Protein AF-A0A1G2LS25-F1 (afdb_monomer)

Sequence (153 aa):
MDNEQQKKIRLEESRRQSAEETEEAEYLDEPLEEDEIEELKINPPEEPLFPIIIFGLAVLKDILDWFTAGWLGWLLALFLGGIIGIWIFLQTGFVMKRILKRLILPAILAFIVAVIPYLNFVPESSAFVLIIHYSGKREAKKILKLLKKIEVV

Foldseek 3Di:
DDPVVVVVVVVVVVVVVVVVVVVLVPLDPDDDDPVRLVVCLVPQDDQDDQPVVLLVLLVVLLVLVVVPPDPVSVVSNVVSVVVNVVVLVVVPDPQSVVVCVVCVVVVVVVVVQVVDPPSSPDSVSNVVSVVSNVSSNVSSVSSVVVNVVVVVD

Radius of gyration: 21.45 Å; Cα contacts (8 Å, |Δi|>4): 69; chains: 1; bounding box: 51×51×48 Å

Secondary structure (DSSP, 8-state):
--HHHHHHHHHHHHHHHHHHHHHHS---SSPPPHHHHHHHHHSPPPPPPP-HHHHHHHHHHHHHHHH--SHHHHHHHHHHHHHHHHHHHHT-SHHHHHHHHHHHHHHHHHHHHHTSTT-TTS-HHHHHHHHHHHHHHHHHHHHHHHHHHHHT-

Mean predicted aligned error: 10.94 Å

Organism: NCBI:txid1802295

Structure (mmCIF, N/CA/C/O backbone):
dat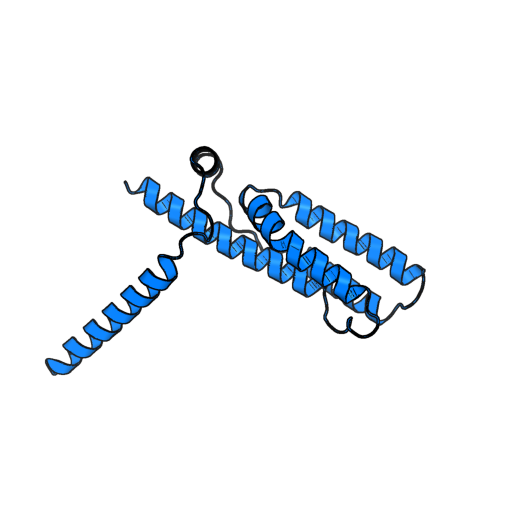a_AF-A0A1G2LS25-F1
#
_entry.id   AF-A0A1G2LS25-F1
#
loop_
_atom_site.group_PDB
_atom_site.id
_atom_site.type_symbol
_atom_site.label_atom_id
_atom_site.label_alt_id
_atom_site.label_comp_id
_atom_site.label_asym_id
_atom_site.label_entity_id
_atom_site.label_seq_id
_atom_site.pdbx_PDB_ins_code
_atom_site.Cartn_x
_atom_site.Cartn_y
_atom_site.Cartn_z
_atom_site.occupancy
_atom_site.B_iso_or_equiv
_atom_site.auth_seq_id
_atom_site.auth_comp_id
_atom_site.auth_asym_id
_atom_site.auth_atom_id
_atom_site.pdbx_PDB_model_num
ATOM 1 N N . MET A 1 1 ? -31.801 -34.809 19.976 1.00 63.28 1 MET A N 1
ATOM 2 C CA . MET A 1 1 ? -30.442 -34.229 19.948 1.00 63.28 1 MET A CA 1
ATOM 3 C C . MET A 1 1 ? -29.829 -34.444 21.307 1.00 63.28 1 MET A C 1
ATOM 5 O O . MET A 1 1 ? -30.486 -34.151 22.297 1.00 63.28 1 MET A O 1
ATOM 9 N N . ASP A 1 2 ? -28.632 -35.013 21.332 1.00 87.00 2 ASP A N 1
ATOM 10 C CA . ASP A 1 2 ? -27.962 -35.403 22.566 1.00 87.00 2 ASP A CA 1
ATOM 11 C C . ASP A 1 2 ? -27.410 -34.167 23.296 1.00 87.00 2 ASP A C 1
ATOM 13 O O . ASP A 1 2 ? -26.918 -33.232 22.656 1.00 87.00 2 ASP A O 1
ATOM 17 N N . ASN A 1 3 ? -27.499 -34.141 24.625 1.00 92.38 3 ASN A N 1
ATOM 18 C CA . ASN A 1 3 ? -27.109 -32.982 25.444 1.00 92.38 3 ASN A CA 1
ATOM 19 C C 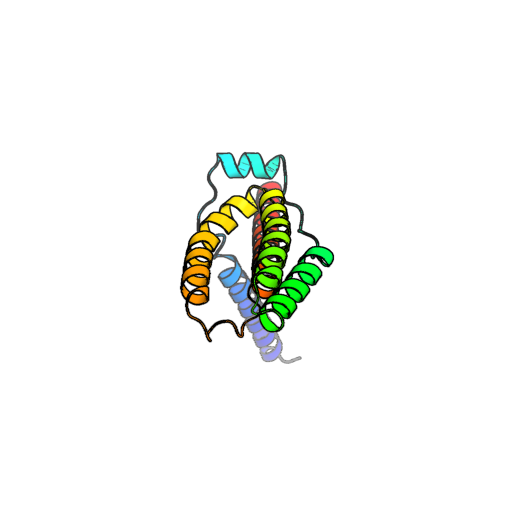. ASN A 1 3 ? -25.608 -32.653 25.270 1.00 92.38 3 ASN A C 1
ATOM 21 O O . ASN A 1 3 ?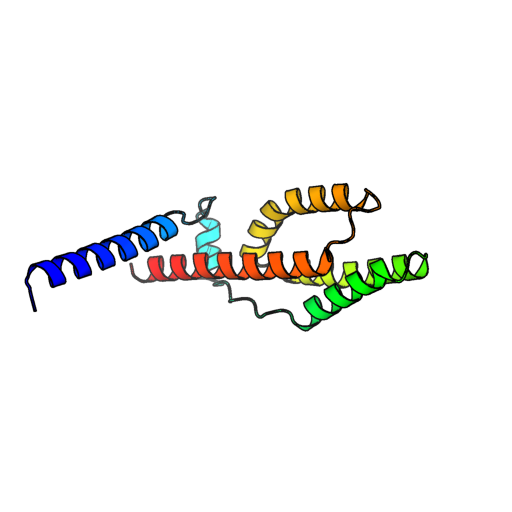 -25.181 -31.497 25.314 1.00 92.38 3 ASN A O 1
ATOM 25 N N . GLU A 1 4 ? -24.801 -33.666 24.949 1.00 91.06 4 GLU A N 1
ATOM 26 C CA . GLU A 1 4 ? -23.392 -33.492 24.597 1.00 91.06 4 GLU A CA 1
ATOM 27 C C . GLU A 1 4 ? -23.164 -32.715 23.294 1.00 91.06 4 GLU A C 1
ATOM 29 O O . GLU A 1 4 ? -22.204 -31.947 23.204 1.00 91.06 4 GLU A O 1
ATOM 34 N N . GLN A 1 5 ? -24.028 -32.875 22.286 1.00 91.31 5 GLN A N 1
ATOM 35 C CA . GLN A 1 5 ? -23.856 -32.188 21.002 1.00 91.31 5 GLN A CA 1
ATOM 36 C C . GLN A 1 5 ? -24.102 -30.684 21.140 1.00 91.31 5 GLN A C 1
ATOM 38 O O . GLN A 1 5 ? -23.329 -29.887 20.613 1.00 91.31 5 GLN A O 1
ATOM 43 N N . GLN A 1 6 ? -25.112 -30.281 21.918 1.00 91.31 6 GL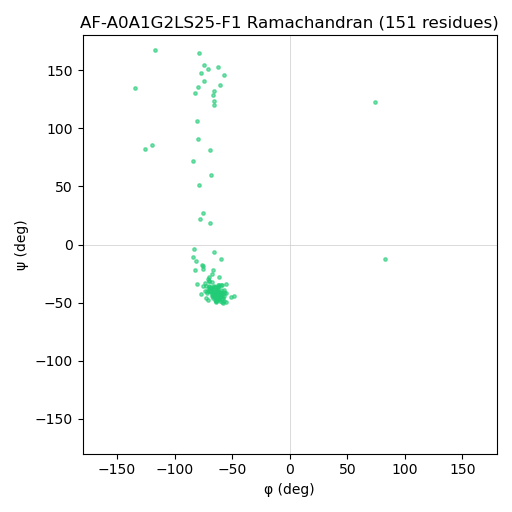N A N 1
ATOM 44 C CA . GLN A 1 6 ? -25.371 -28.860 22.179 1.00 91.31 6 GLN A CA 1
ATOM 45 C C . GLN A 1 6 ? -24.233 -28.202 22.965 1.00 91.31 6 GLN A C 1
ATOM 47 O O . GLN A 1 6 ? -23.877 -27.052 22.702 1.00 91.31 6 GLN A O 1
ATOM 52 N N . LYS A 1 7 ? -23.621 -28.938 23.899 1.00 91.88 7 LYS A N 1
ATOM 53 C CA . LYS A 1 7 ? -22.481 -28.444 24.675 1.00 91.88 7 LYS A CA 1
ATOM 54 C C . LYS A 1 7 ? -21.235 -28.246 23.806 1.00 91.88 7 LYS A C 1
ATOM 56 O O . LYS A 1 7 ? -20.520 -27.268 24.005 1.00 91.88 7 LYS A O 1
ATOM 61 N N . LYS A 1 8 ? -20.996 -29.130 22.828 1.00 92.19 8 LYS A N 1
ATOM 62 C CA . LYS A 1 8 ? -19.886 -28.998 21.868 1.00 92.19 8 LYS A CA 1
ATOM 63 C C . LYS A 1 8 ? -20.067 -27.791 20.948 1.00 92.19 8 LYS A C 1
ATOM 65 O O . LYS A 1 8 ? -19.136 -27.005 20.834 1.00 92.19 8 LYS A O 1
ATOM 70 N N . ILE A 1 9 ? -21.267 -27.594 20.397 1.00 94.50 9 ILE A N 1
ATOM 71 C CA . ILE A 1 9 ? -21.564 -26.454 19.513 1.00 94.50 9 ILE A CA 1
ATOM 72 C C . ILE A 1 9 ? -21.381 -25.122 20.255 1.00 94.50 9 ILE A C 1
ATOM 74 O O . ILE A 1 9 ? -20.662 -24.256 19.771 1.00 94.50 9 ILE A O 1
ATOM 78 N N . ARG A 1 10 ? -21.919 -24.983 21.477 1.00 92.25 10 ARG A N 1
ATOM 79 C CA . ARG A 1 10 ? -21.725 -23.759 22.282 1.00 92.25 10 ARG A CA 1
ATOM 80 C C . ARG A 1 10 ? -20.265 -23.493 22.636 1.00 92.25 10 ARG A C 1
ATOM 82 O O . ARG A 1 10 ? -19.852 -22.341 22.697 1.00 92.25 10 ARG A O 1
ATOM 89 N N . LEU A 1 11 ? -19.489 -24.543 22.908 1.00 92.88 11 LEU A N 1
ATOM 90 C CA . LEU A 1 11 ? -18.066 -24.398 23.210 1.00 92.88 11 LEU A CA 1
ATOM 91 C C . LEU A 1 11 ? -17.284 -23.936 21.973 1.00 92.88 11 LEU A C 1
ATOM 93 O O . LEU A 1 11 ? -16.364 -23.135 22.096 1.00 92.88 11 LEU A O 1
ATOM 97 N N . GLU A 1 12 ? -17.639 -24.438 20.793 1.00 92.56 12 GLU A N 1
ATOM 98 C CA . GLU A 1 12 ? -16.999 -24.080 19.529 1.00 92.56 12 GLU A CA 1
ATOM 99 C C . GLU A 1 12 ? -17.370 -22.657 19.087 1.00 92.56 12 GLU A C 1
ATOM 101 O O . GLU A 1 12 ? -16.493 -21.900 18.679 1.00 92.56 12 GLU A O 1
ATOM 106 N N . GLU A 1 13 ? -18.629 -22.251 19.273 1.00 90.25 13 GLU A N 1
ATOM 107 C CA . GLU A 1 13 ? -19.083 -20.868 19.081 1.00 90.25 13 GLU A CA 1
ATOM 108 C C . GLU A 1 13 ? -18.415 -19.905 20.064 1.00 90.25 13 GLU A C 1
ATOM 110 O O . GLU A 1 13 ? -17.895 -18.880 19.640 1.00 90.25 13 GLU A O 1
ATOM 115 N N . SER A 1 14 ? -18.335 -20.256 21.352 1.00 87.81 14 SER A N 1
ATOM 116 C CA . SER A 1 14 ? -17.633 -19.439 22.347 1.00 87.81 14 SER A CA 1
ATOM 117 C C . SER A 1 14 ? -16.143 -19.324 22.032 1.00 87.81 14 SER A C 1
ATOM 119 O O . SER A 1 14 ? -15.586 -18.247 22.172 1.00 87.81 14 SER A O 1
ATOM 121 N N . ARG A 1 15 ? -15.491 -20.390 21.548 1.00 87.19 15 ARG A N 1
ATOM 122 C CA . ARG A 1 15 ? -14.087 -20.326 21.114 1.00 87.19 15 ARG A CA 1
ATOM 123 C C . ARG A 1 15 ? -13.896 -19.475 19.867 1.00 87.19 15 ARG A C 1
ATOM 125 O O . ARG A 1 15 ? -12.884 -18.794 19.783 1.00 87.19 15 ARG A O 1
ATOM 132 N N . ARG A 1 16 ? -14.835 -19.505 18.917 1.00 78.75 16 ARG A N 1
ATOM 133 C CA . ARG A 1 16 ? -14.810 -18.628 17.737 1.00 78.75 16 ARG A CA 1
ATOM 134 C C . ARG A 1 16 ? -15.026 -17.174 18.121 1.00 78.75 16 ARG A C 1
ATOM 136 O O . ARG A 1 16 ? -14.250 -16.344 17.684 1.00 78.75 16 ARG A O 1
ATOM 143 N N . GLN A 1 17 ? -15.984 -16.895 18.999 1.00 75.88 17 GLN A N 1
ATOM 144 C CA . GLN A 1 17 ? -16.214 -15.551 19.525 1.00 75.88 17 GLN A CA 1
ATOM 145 C C . GLN A 1 17 ? -15.022 -15.052 20.332 1.00 75.88 17 GLN A C 1
ATOM 147 O O . GLN A 1 17 ? -14.598 -13.931 20.125 1.00 75.88 17 GLN A O 1
ATOM 152 N N . SER A 1 18 ? -1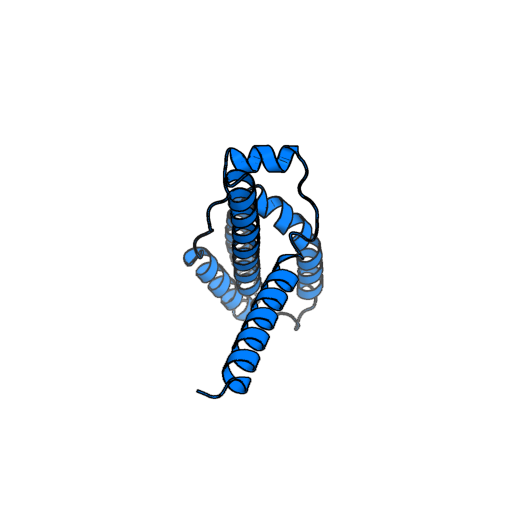4.417 -15.883 21.183 1.00 73.50 18 SER A N 1
ATOM 153 C CA . SER A 1 18 ? -13.215 -15.494 21.922 1.00 73.50 18 SER A CA 1
ATOM 154 C C . SER A 1 18 ? -11.988 -15.364 21.020 1.00 73.50 18 SER A C 1
ATOM 156 O O . SER A 1 18 ? -11.134 -14.538 21.308 1.00 73.50 18 SER A O 1
ATOM 158 N N . ALA A 1 19 ? -11.870 -16.140 19.938 1.00 70.56 19 ALA A N 1
ATOM 159 C CA . ALA A 1 19 ? -10.792 -15.989 18.959 1.00 70.56 19 ALA A CA 1
ATOM 160 C C . ALA A 1 19 ? -10.973 -14.721 18.113 1.00 70.56 19 ALA A C 1
ATOM 162 O O . ALA A 1 19 ? -10.010 -13.984 17.940 1.00 70.56 19 ALA A O 1
ATOM 163 N N . GLU A 1 20 ? -12.201 -14.424 17.677 1.00 63.94 20 GLU A N 1
ATOM 164 C CA . GLU A 1 20 ? -12.554 -13.155 17.037 1.00 63.94 20 GLU A CA 1
ATOM 165 C C . GLU A 1 20 ? -12.347 -11.985 18.009 1.00 63.94 20 GLU A C 1
ATOM 167 O O . GLU A 1 20 ? -11.722 -11.011 17.628 1.00 63.94 20 GLU A O 1
ATOM 172 N N . GLU A 1 21 ? -12.736 -12.088 19.284 1.00 59.88 21 GLU A N 1
ATOM 173 C CA . GLU A 1 21 ? -12.499 -11.058 20.309 1.00 59.88 21 GLU A CA 1
ATOM 174 C C . GLU A 1 21 ? -11.012 -10.890 20.662 1.00 59.88 21 GLU A C 1
ATOM 176 O O . GLU A 1 21 ? -10.587 -9.781 20.978 1.00 59.88 21 GLU A O 1
ATOM 181 N N . THR A 1 22 ? -10.208 -11.957 20.600 1.00 56.25 22 THR A N 1
ATOM 182 C CA . THR A 1 22 ? -8.761 -11.902 20.888 1.00 56.25 22 THR A CA 1
ATOM 183 C C . THR A 1 22 ? -7.961 -11.382 19.688 1.00 56.25 22 THR A C 1
ATOM 185 O O . THR A 1 22 ? -7.004 -10.644 19.898 1.00 56.25 22 THR A O 1
ATOM 188 N N . GLU A 1 23 ? -8.364 -11.682 18.445 1.00 56.91 23 GLU A N 1
ATOM 189 C CA . GLU A 1 23 ? -7.846 -11.000 17.242 1.00 56.91 23 GLU A CA 1
ATOM 190 C C . GLU A 1 23 ? -8.347 -9.552 17.144 1.00 56.91 23 GLU A C 1
ATOM 192 O O . GLU A 1 23 ? -7.664 -8.685 16.602 1.00 56.91 23 GLU A O 1
ATOM 197 N N . GLU A 1 24 ? -9.534 -9.266 17.679 1.00 50.97 24 GLU A N 1
ATOM 198 C CA . GLU A 1 24 ? -10.079 -7.918 17.735 1.00 50.97 24 GLU A CA 1
ATOM 199 C C . GLU A 1 24 ? -9.373 -7.068 18.796 1.00 50.97 24 GLU A C 1
ATOM 201 O O . GLU A 1 24 ? -9.049 -5.927 18.504 1.00 50.97 24 GLU A O 1
ATOM 206 N N . ALA A 1 25 ? -9.041 -7.594 19.980 1.00 46.78 25 ALA A N 1
ATOM 207 C CA . ALA A 1 25 ? -8.422 -6.836 21.077 1.00 46.78 25 ALA A CA 1
ATOM 208 C C . ALA A 1 25 ? -6.994 -6.307 20.807 1.00 46.78 25 ALA A C 1
ATOM 210 O O . ALA A 1 25 ? -6.501 -5.486 21.582 1.00 46.78 25 ALA A O 1
ATOM 211 N N . GLU A 1 26 ? -6.363 -6.665 19.687 1.00 53.19 26 GLU A N 1
ATOM 212 C CA . GLU A 1 26 ? -5.176 -5.984 19.141 1.00 53.19 26 GLU A CA 1
ATOM 213 C C . GLU A 1 26 ? -5.597 -4.681 18.412 1.00 53.19 26 GLU A C 1
ATOM 215 O O . GLU A 1 26 ? -5.321 -4.437 17.231 1.00 53.19 26 GLU A O 1
ATOM 220 N N . TYR A 1 27 ? -6.379 -3.843 19.101 1.00 59.00 27 TYR A N 1
ATOM 221 C CA . TYR A 1 27 ? -6.977 -2.636 18.532 1.00 59.00 27 TYR A CA 1
ATOM 222 C C . TYR A 1 27 ? -5.945 -1.507 18.489 1.00 59.00 27 TYR A C 1
ATOM 224 O O . TYR A 1 27 ? -5.841 -0.700 19.406 1.00 59.00 27 TYR A O 1
ATOM 232 N N . LEU A 1 28 ? -5.248 -1.467 17.348 1.00 57.12 28 LEU A N 1
ATOM 233 C CA . LEU A 1 28 ? -4.190 -0.537 16.943 1.00 57.12 28 LEU A CA 1
ATOM 234 C C . LEU A 1 28 ? -2.855 -0.787 17.662 1.00 57.12 28 LEU A C 1
ATOM 236 O O . LEU A 1 28 ? -2.756 -0.660 18.874 1.00 57.12 28 LEU A O 1
ATOM 240 N N . ASP A 1 29 ? -1.787 -1.034 16.888 1.00 64.50 29 ASP A N 1
ATOM 241 C CA . ASP A 1 29 ? -0.416 -1.150 17.435 1.00 64.50 29 ASP A CA 1
ATOM 242 C C . ASP A 1 29 ? 0.056 0.131 18.151 1.00 64.50 29 ASP A C 1
ATOM 244 O O . ASP A 1 29 ? 1.079 0.141 18.826 1.00 64.50 29 ASP A O 1
ATOM 248 N N . GLU A 1 30 ? -0.679 1.231 17.978 1.00 66.69 30 GLU A N 1
ATOM 249 C CA . GLU A 1 30 ? -0.457 2.508 18.640 1.00 66.69 30 GLU A CA 1
ATOM 250 C C . GLU A 1 30 ? -1.817 3.025 19.135 1.00 66.69 30 GLU A C 1
ATOM 252 O O . GLU A 1 30 ? -2.770 3.011 18.348 1.00 66.69 30 GLU A O 1
ATOM 257 N N . PRO A 1 31 ? -1.933 3.516 20.378 1.00 69.31 31 PRO A N 1
ATOM 258 C CA . PRO A 1 31 ? -3.153 4.166 20.853 1.00 69.31 31 PRO A CA 1
ATOM 259 C C . PRO A 1 31 ? -3.461 5.433 20.033 1.00 69.31 31 PRO A C 1
ATOM 261 O O . PRO A 1 31 ? -2.559 6.040 19.451 1.00 69.31 31 PRO A O 1
ATOM 264 N N . LEU A 1 32 ? -4.742 5.804 19.938 1.00 73.06 32 LEU A N 1
ATOM 265 C CA . LEU A 1 32 ? -5.157 7.090 19.362 1.00 73.06 32 LEU A CA 1
ATOM 266 C C . LEU A 1 32 ? -4.978 8.184 20.414 1.00 73.06 32 LEU A C 1
ATOM 268 O O . LEU A 1 32 ? -5.364 7.984 21.568 1.00 73.06 32 LEU A O 1
ATOM 272 N N . GLU A 1 33 ? -4.414 9.322 20.022 1.00 79.44 33 GLU A N 1
ATOM 273 C CA . GLU A 1 33 ? -4.389 10.510 20.884 1.00 79.44 33 GLU A CA 1
ATOM 274 C C . GLU A 1 33 ? -5.792 11.151 20.930 1.00 79.44 33 GLU A C 1
ATOM 276 O O . GLU A 1 33 ? -6.594 10.971 20.011 1.00 79.44 33 GLU A O 1
ATOM 281 N N . GLU A 1 34 ? -6.126 11.878 22.002 1.00 74.81 34 GLU A N 1
ATOM 282 C CA . GLU A 1 34 ? -7.468 12.470 22.179 1.00 74.81 34 GLU A CA 1
ATOM 283 C C . GLU A 1 34 ? -7.850 13.403 21.017 1.00 74.81 34 GLU A C 1
ATOM 285 O O . GLU A 1 34 ? -8.961 13.304 20.490 1.00 74.81 34 GLU A O 1
ATOM 290 N N . ASP A 1 35 ? -6.896 14.204 20.539 1.00 76.88 35 ASP A N 1
ATOM 291 C CA . ASP A 1 35 ? -7.063 15.105 19.394 1.00 76.88 35 ASP A CA 1
ATOM 292 C C . ASP A 1 35 ? -7.403 14.342 18.094 1.00 76.88 35 ASP A C 1
ATOM 294 O O . ASP A 1 35 ? -8.202 14.799 17.273 1.00 76.88 35 ASP A O 1
ATOM 298 N N . GLU A 1 36 ? -6.843 13.138 17.917 1.00 75.12 36 GLU A N 1
ATOM 299 C CA . GLU A 1 36 ? -7.102 12.279 16.754 1.00 75.12 36 GLU A CA 1
ATOM 300 C C . GLU A 1 36 ? -8.535 11.727 16.787 1.00 75.12 36 GLU A C 1
ATOM 302 O O . GLU A 1 36 ? -9.190 11.598 15.752 1.00 75.12 36 GLU A O 1
ATOM 307 N N . ILE A 1 37 ? -9.049 11.415 17.980 1.00 77.00 37 ILE A N 1
ATOM 308 C CA . ILE A 1 37 ? -10.415 10.911 18.166 1.00 77.00 37 ILE A CA 1
ATOM 309 C C . ILE A 1 37 ? -11.437 12.001 17.822 1.00 77.00 37 ILE A C 1
ATOM 311 O O . ILE A 1 37 ? -12.465 11.701 17.208 1.00 77.00 37 ILE A O 1
ATOM 315 N N . GLU A 1 38 ? -11.171 13.254 18.194 1.00 78.00 38 GLU A N 1
ATOM 316 C CA . GLU A 1 38 ? -12.041 14.381 17.849 1.00 78.00 38 GLU A CA 1
ATOM 317 C C . GLU A 1 38 ? -12.072 14.641 16.338 1.00 78.00 38 GLU A C 1
ATOM 319 O O . GLU A 1 38 ? -13.156 14.772 15.763 1.00 78.00 38 GLU A O 1
ATOM 324 N N . GLU A 1 39 ? -10.915 14.622 15.667 1.00 78.69 39 GLU A N 1
ATOM 325 C CA . GLU A 1 39 ? -10.838 14.786 14.209 1.00 78.69 39 GLU A CA 1
ATOM 326 C C . GLU A 1 39 ? -11.608 13.671 13.475 1.00 78.69 39 GLU A C 1
ATOM 328 O O . GLU A 1 39 ? -12.355 13.934 12.527 1.00 78.69 39 GLU A O 1
ATOM 333 N N . LEU A 1 40 ? -11.500 12.432 13.963 1.00 79.50 40 LEU A N 1
ATOM 334 C CA . LEU A 1 4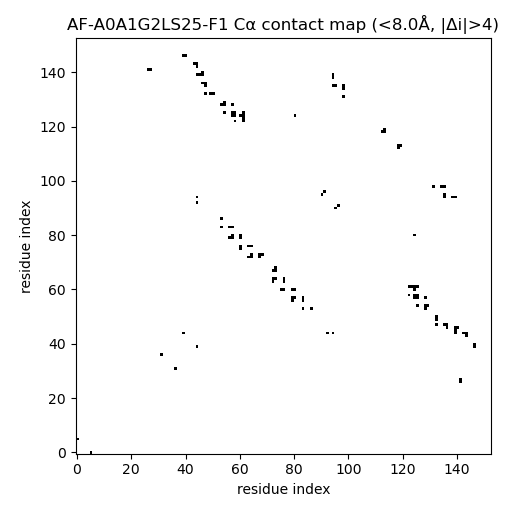0 ? -12.175 11.258 13.404 1.00 79.50 40 LEU A CA 1
ATOM 335 C C . LEU A 1 40 ? -13.694 11.253 13.614 1.00 79.50 40 LEU A C 1
ATOM 337 O O . LEU A 1 40 ? -14.413 10.670 12.803 1.00 79.50 40 LEU A O 1
ATOM 341 N N . LYS A 1 41 ? -14.201 11.892 14.675 1.00 77.12 41 LYS A N 1
ATOM 342 C CA . LYS A 1 41 ? -15.649 12.079 14.873 1.00 77.12 41 LYS A CA 1
ATOM 343 C C . LYS A 1 41 ? -16.236 13.076 13.877 1.00 77.12 41 LYS A C 1
ATOM 345 O O . LYS A 1 41 ? -17.372 12.903 13.447 1.00 77.12 41 LYS A O 1
ATOM 350 N N . ILE A 1 42 ? -15.477 14.115 13.525 1.00 80.31 42 ILE A N 1
ATOM 351 C CA . ILE A 1 42 ? -15.917 15.160 12.590 1.00 80.31 42 ILE A CA 1
ATOM 352 C C . ILE A 1 42 ? -15.835 14.654 11.146 1.00 80.31 42 ILE A C 1
ATOM 354 O O . ILE A 1 42 ? -16.760 14.875 10.367 1.00 80.31 42 ILE A O 1
ATOM 358 N N . ASN A 1 43 ? -14.750 13.957 10.798 1.00 78.75 43 ASN A N 1
ATOM 359 C CA . ASN A 1 43 ? -14.512 13.410 9.464 1.00 78.75 43 ASN A CA 1
ATOM 360 C C . ASN A 1 43 ? -14.231 11.901 9.553 1.00 78.75 43 ASN A C 1
ATOM 362 O O . ASN A 1 43 ? -13.063 11.492 9.551 1.00 78.75 43 ASN A O 1
ATOM 366 N N . PRO A 1 44 ? -15.275 11.055 9.636 1.00 75.75 44 PRO A N 1
ATOM 367 C CA . PRO A 1 44 ? -15.084 9.613 9.670 1.00 75.75 44 PRO A CA 1
ATOM 368 C C . PRO A 1 44 ? -14.386 9.148 8.383 1.00 75.75 44 PRO A C 1
ATOM 370 O O . PRO A 1 44 ? -14.736 9.603 7.291 1.00 75.75 44 PRO A O 1
ATOM 373 N N . PRO A 1 45 ? -13.397 8.243 8.474 1.00 76.19 45 PRO A N 1
ATOM 374 C CA . PRO A 1 45 ? -12.686 7.774 7.299 1.00 76.19 45 PRO A CA 1
ATOM 375 C C . PRO A 1 45 ? -13.627 6.961 6.411 1.00 76.19 45 PRO A C 1
ATOM 377 O O . PRO A 1 45 ? -14.264 6.009 6.863 1.00 76.19 45 PRO A O 1
ATOM 380 N N . GLU A 1 46 ? -13.686 7.311 5.131 1.00 79.06 46 GLU A N 1
ATOM 381 C CA . GLU A 1 46 ? -14.409 6.527 4.134 1.00 79.06 46 GLU A CA 1
ATOM 382 C C . GLU A 1 46 ? -13.600 5.285 3.732 1.00 79.06 46 GLU A C 1
ATOM 384 O O . GLU A 1 46 ? -12.365 5.306 3.699 1.00 79.06 46 GLU A O 1
ATOM 389 N N . GLU A 1 47 ? -14.2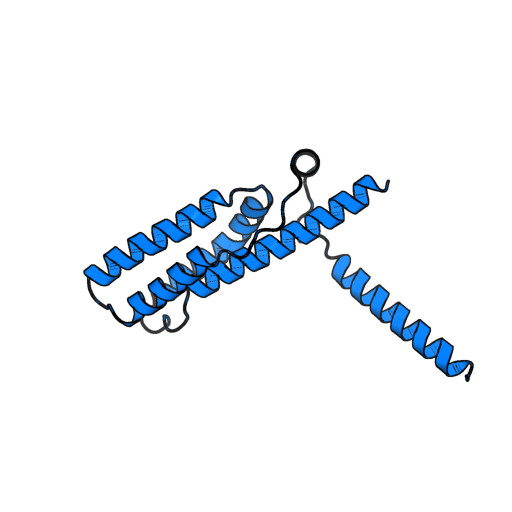85 4.183 3.405 1.00 75.62 47 GLU A N 1
ATOM 390 C CA . GLU A 1 47 ? -13.600 3.019 2.843 1.00 75.62 47 GLU A CA 1
ATOM 391 C C . GLU A 1 47 ? -13.025 3.381 1.463 1.00 75.62 47 GLU A C 1
ATOM 393 O O . GLU A 1 47 ? -13.786 3.719 0.551 1.00 75.62 47 GLU A O 1
ATOM 398 N N . PRO A 1 48 ? -11.698 3.283 1.256 1.00 77.75 48 PRO A N 1
ATOM 399 C CA . PRO A 1 48 ? -11.116 3.616 -0.032 1.00 77.75 48 PRO A CA 1
ATOM 400 C C . PRO A 1 48 ? -11.604 2.626 -1.095 1.00 77.75 48 PRO A C 1
ATOM 402 O O . PRO A 1 48 ? -11.538 1.407 -0.911 1.00 77.75 48 PRO A O 1
ATOM 405 N N . LEU A 1 49 ? -12.059 3.142 -2.238 1.00 83.31 49 LEU A N 1
ATOM 406 C CA . LEU A 1 49 ? -12.362 2.323 -3.412 1.00 83.31 49 LEU A CA 1
ATOM 407 C C . LEU A 1 49 ? -11.070 1.789 -4.042 1.00 83.31 49 LEU A C 1
ATOM 409 O O . LEU A 1 49 ? -10.008 2.409 -3.951 1.00 83.31 49 LEU A O 1
ATOM 413 N N . PHE A 1 50 ? -11.152 0.621 -4.685 1.00 84.56 50 PHE A N 1
ATOM 414 C CA . PHE A 1 50 ? -9.992 0.032 -5.351 1.00 84.56 50 PHE A CA 1
ATOM 415 C C . PHE A 1 50 ? -9.548 0.915 -6.530 1.00 84.56 50 PHE A C 1
ATOM 417 O O . PHE A 1 50 ? -10.351 1.176 -7.432 1.00 84.56 50 PHE A O 1
ATOM 424 N N . PRO A 1 51 ? -8.284 1.371 -6.572 1.00 86.94 51 PRO A N 1
ATOM 425 C CA . PRO A 1 51 ? -7.829 2.329 -7.570 1.00 86.94 51 PRO A CA 1
ATOM 426 C C . PRO A 1 51 ? -7.430 1.618 -8.872 1.00 86.94 51 PRO A C 1
ATOM 428 O O . PRO A 1 51 ? -6.251 1.533 -9.207 1.00 86.94 51 PRO A O 1
ATOM 431 N N . ILE A 1 52 ? -8.418 1.114 -9.623 1.00 91.19 52 ILE A N 1
ATOM 432 C CA . ILE A 1 52 ? -8.213 0.304 -10.846 1.00 91.19 52 ILE A CA 1
ATOM 433 C C . ILE A 1 52 ? -7.252 0.986 -11.828 1.00 91.19 52 ILE A C 1
ATOM 435 O O . ILE A 1 52 ? -6.346 0.344 -12.353 1.00 91.19 52 ILE A O 1
ATOM 439 N N . ILE A 1 53 ? -7.428 2.292 -12.050 1.00 90.69 53 ILE A N 1
ATOM 440 C CA . ILE A 1 53 ? -6.604 3.070 -12.986 1.00 90.69 53 ILE A CA 1
ATOM 441 C C . ILE A 1 53 ? -5.145 3.099 -12.521 1.00 90.69 53 ILE A C 1
ATOM 443 O O . ILE A 1 53 ? -4.243 2.823 -13.304 1.00 90.69 53 ILE A O 1
ATOM 447 N N . ILE A 1 54 ? -4.908 3.390 -11.240 1.00 89.94 54 ILE A N 1
ATOM 448 C CA . ILE A 1 54 ? -3.556 3.494 -10.676 1.00 89.94 54 ILE A CA 1
ATOM 449 C C . ILE A 1 54 ? -2.877 2.131 -10.648 1.00 89.94 54 ILE A C 1
ATOM 451 O O . ILE A 1 54 ? -1.707 2.023 -10.996 1.00 89.94 54 ILE A O 1
ATOM 455 N N . PHE A 1 55 ? -3.619 1.082 -10.296 1.00 90.75 55 PHE A N 1
ATOM 456 C CA . PHE A 1 55 ? -3.114 -0.281 -10.351 1.00 90.75 55 PHE A CA 1
ATOM 457 C C . PHE A 1 55 ? -2.733 -0.679 -11.785 1.00 90.75 55 PHE A C 1
ATOM 459 O O . PHE A 1 55 ? -1.653 -1.215 -12.003 1.00 90.75 55 PHE A O 1
ATOM 466 N N . GLY A 1 56 ? -3.561 -0.341 -12.779 1.00 92.12 56 GLY A N 1
ATOM 467 C CA . GLY A 1 56 ? -3.234 -0.558 -14.190 1.00 92.12 56 GLY A CA 1
ATOM 468 C C . GLY A 1 56 ? -1.971 0.188 -14.635 1.00 92.12 56 GLY A C 1
ATOM 469 O O . GLY A 1 56 ? -1.133 -0.390 -15.324 1.00 92.12 56 GLY A O 1
ATOM 470 N N . LEU A 1 57 ? -1.793 1.442 -14.203 1.00 90.81 57 LEU A N 1
ATOM 471 C CA . LEU A 1 57 ? -0.572 2.216 -14.465 1.00 90.81 57 LEU A CA 1
ATOM 472 C C . LEU A 1 57 ? 0.660 1.616 -13.778 1.00 90.81 57 LEU A C 1
ATOM 474 O O . LEU A 1 57 ? 1.741 1.629 -14.359 1.00 90.81 57 LEU A O 1
ATOM 478 N N . ALA A 1 58 ? 0.500 1.072 -12.573 1.00 88.81 58 ALA A N 1
ATOM 479 C CA . ALA A 1 58 ? 1.568 0.400 -11.846 1.00 88.81 58 ALA A CA 1
ATOM 480 C C . ALA A 1 58 ? 2.008 -0.893 -12.549 1.00 88.81 58 ALA A C 1
ATOM 482 O O . ALA A 1 58 ? 3.201 -1.084 -12.768 1.00 88.81 58 ALA A O 1
ATOM 483 N N . VAL A 1 59 ? 1.056 -1.711 -13.010 1.00 91.19 59 VAL A N 1
ATOM 484 C CA . VAL A 1 59 ? 1.345 -2.909 -13.817 1.00 91.19 59 VAL A CA 1
ATOM 485 C C . VAL A 1 59 ? 2.035 -2.525 -15.122 1.00 91.19 59 VAL A C 1
ATOM 487 O O . VAL A 1 59 ? 3.018 -3.151 -15.513 1.00 91.19 59 VAL A O 1
ATOM 490 N N . LEU A 1 60 ? 1.553 -1.474 -15.793 1.00 89.50 60 LEU A N 1
ATOM 491 C CA . LEU A 1 60 ? 2.173 -0.983 -17.020 1.00 89.50 60 LEU A CA 1
ATOM 492 C C . LEU A 1 60 ? 3.609 -0.507 -16.773 1.00 89.50 60 LEU A C 1
ATOM 494 O O . LEU A 1 60 ? 4.486 -0.829 -17.572 1.00 89.50 60 LEU A O 1
ATOM 498 N N . LYS A 1 61 ? 3.861 0.212 -15.671 1.00 85.81 61 LYS A N 1
ATOM 499 C CA . LYS A 1 61 ? 5.215 0.602 -15.262 1.00 85.81 61 LYS A CA 1
ATOM 500 C C . LYS A 1 61 ? 6.099 -0.628 -15.065 1.00 85.81 61 LYS A C 1
ATOM 502 O O . LYS A 1 61 ? 7.174 -0.671 -15.646 1.00 85.81 61 LYS A O 1
ATOM 507 N N . ASP A 1 62 ? 5.640 -1.625 -14.312 1.00 85.56 62 ASP A N 1
ATOM 508 C CA . ASP A 1 62 ? 6.438 -2.822 -14.020 1.00 85.56 62 ASP A CA 1
ATOM 509 C C . ASP A 1 62 ? 6.786 -3.604 -15.305 1.00 85.56 62 ASP A C 1
ATOM 511 O O . ASP A 1 62 ? 7.900 -4.104 -15.461 1.00 85.56 62 ASP A O 1
ATOM 515 N N . ILE A 1 63 ? 5.867 -3.655 -16.278 1.00 87.56 63 ILE A N 1
ATOM 516 C CA . ILE A 1 63 ? 6.133 -4.216 -17.612 1.00 87.56 63 ILE A CA 1
ATOM 517 C C . ILE A 1 63 ? 7.189 -3.377 -18.342 1.00 87.56 63 ILE A C 1
ATOM 519 O O . ILE A 1 63 ? 8.147 -3.923 -18.887 1.00 87.56 63 ILE A O 1
ATOM 523 N N . LEU A 1 64 ? 7.041 -2.053 -18.364 1.00 85.00 64 LEU A N 1
ATOM 524 C CA . LEU A 1 64 ? 7.992 -1.166 -19.034 1.00 85.00 64 LEU A CA 1
ATOM 525 C C . LEU A 1 64 ? 9.393 -1.281 -18.433 1.00 85.00 64 LEU A C 1
ATOM 527 O O . LEU A 1 64 ? 10.352 -1.382 -19.194 1.00 85.00 64 LEU A O 1
ATOM 531 N N . ASP A 1 65 ? 9.513 -1.345 -17.111 1.00 80.75 65 ASP A N 1
ATOM 532 C CA . ASP A 1 65 ? 10.791 -1.522 -16.416 1.00 80.75 65 ASP A CA 1
ATOM 533 C C . ASP A 1 65 ? 11.491 -2.825 -16.840 1.00 80.75 65 ASP A C 1
ATOM 535 O O . ASP A 1 65 ? 12.711 -2.855 -17.001 1.00 80.75 65 ASP A O 1
ATOM 539 N N . TRP A 1 66 ? 10.728 -3.888 -17.117 1.00 80.25 66 TRP A N 1
ATOM 540 C CA . TRP A 1 66 ? 11.281 -5.141 -17.633 1.00 80.25 66 TRP A CA 1
ATOM 541 C C . TRP A 1 66 ? 11.718 -5.019 -19.102 1.00 80.25 66 TRP A C 1
ATOM 543 O O . TRP A 1 66 ? 12.811 -5.447 -19.477 1.00 80.25 66 TRP A O 1
ATOM 553 N N . PHE A 1 67 ? 10.885 -4.429 -19.959 1.00 82.25 67 PHE A N 1
ATOM 554 C CA . PHE A 1 67 ? 11.149 -4.390 -21.401 1.00 82.25 67 PHE A CA 1
ATOM 555 C C . PHE A 1 67 ? 12.110 -3.275 -21.832 1.00 82.25 67 PHE A C 1
ATOM 557 O O . PHE A 1 67 ? 12.715 -3.370 -22.902 1.00 82.25 67 PHE A O 1
ATOM 564 N N . THR A 1 68 ? 12.260 -2.214 -21.039 1.00 76.19 68 THR A N 1
ATOM 565 C CA . THR A 1 68 ? 12.989 -1.006 -21.437 1.00 76.19 68 THR A CA 1
ATOM 566 C C . THR A 1 68 ? 14.177 -0.723 -20.519 1.00 76.19 68 THR A C 1
ATOM 568 O O . THR A 1 68 ? 14.130 0.106 -19.624 1.00 76.19 68 THR A O 1
ATOM 571 N N . ALA A 1 69 ? 15.320 -1.345 -20.813 1.00 67.00 69 ALA A N 1
ATOM 572 C CA . ALA A 1 69 ? 16.592 -1.082 -20.122 1.00 67.00 69 ALA A CA 1
ATOM 573 C C . ALA A 1 69 ? 17.306 0.216 -20.588 1.00 67.00 69 ALA A C 1
ATOM 575 O O . ALA A 1 69 ? 18.525 0.340 -20.477 1.00 67.00 69 ALA A O 1
ATOM 576 N N . GLY A 1 70 ? 16.575 1.171 -21.174 1.00 77.25 70 GLY A N 1
ATOM 577 C CA . GLY A 1 70 ? 17.128 2.376 -21.804 1.00 77.25 70 GLY A CA 1
ATOM 578 C C . GLY A 1 70 ? 16.693 3.677 -21.128 1.00 77.25 70 GLY A C 1
ATOM 579 O O . GLY A 1 70 ? 15.737 3.707 -20.359 1.00 77.25 70 GLY A O 1
ATOM 580 N N . TRP A 1 71 ? 17.351 4.787 -21.478 1.00 77.25 71 TRP A N 1
ATOM 581 C CA . TRP A 1 71 ? 17.058 6.127 -20.940 1.00 77.25 71 TRP A CA 1
ATOM 582 C C . TRP A 1 71 ? 15.589 6.556 -21.122 1.00 77.25 71 TRP A C 1
ATOM 584 O O . TRP A 1 71 ? 15.029 7.233 -20.263 1.00 77.25 71 TRP A O 1
ATOM 594 N N . LEU A 1 72 ? 14.956 6.131 -22.223 1.00 79.19 72 LEU A N 1
ATOM 595 C CA . LEU A 1 72 ? 13.547 6.405 -22.506 1.00 79.19 72 LEU A CA 1
ATOM 596 C C . LEU A 1 72 ? 12.619 5.646 -21.543 1.00 79.19 72 LEU A C 1
ATOM 598 O O . LEU A 1 72 ? 11.626 6.200 -21.081 1.00 79.19 72 LEU A O 1
ATOM 602 N N . GLY A 1 73 ? 12.981 4.400 -21.219 1.00 81.25 73 GLY A N 1
ATOM 603 C CA . GLY A 1 73 ? 12.302 3.582 -20.215 1.00 81.25 73 GLY A CA 1
ATOM 604 C C . GLY A 1 73 ? 12.389 4.218 -18.838 1.00 81.25 73 GLY A C 1
ATOM 605 O O . GLY A 1 73 ? 11.371 4.423 -18.189 1.00 81.25 73 GLY A O 1
ATOM 606 N N . TRP A 1 74 ? 13.588 4.667 -18.461 1.00 81.75 74 TRP A N 1
ATOM 607 C CA . TRP A 1 74 ? 13.815 5.374 -17.202 1.00 81.75 74 TRP A CA 1
ATOM 608 C C . TRP A 1 74 ? 12.973 6.653 -17.071 1.00 81.75 74 TRP A C 1
ATOM 610 O O . TRP A 1 74 ? 12.354 6.881 -16.034 1.00 81.75 74 TRP A O 1
ATOM 620 N N . LEU A 1 75 ? 12.896 7.473 -18.127 1.00 84.12 75 LEU A N 1
ATOM 621 C CA . LEU A 1 75 ? 12.098 8.703 -18.110 1.00 84.12 75 LEU A CA 1
ATOM 622 C C . LEU A 1 75 ? 10.597 8.406 -17.947 1.00 84.12 75 LEU A C 1
ATOM 624 O O . LEU A 1 75 ? 9.898 9.084 -17.193 1.00 84.12 75 LEU A O 1
ATOM 628 N N . LEU A 1 76 ? 10.106 7.378 -18.644 1.00 83.56 76 LEU A N 1
ATOM 629 C CA . LEU A 1 76 ? 8.708 6.959 -18.590 1.00 83.56 76 LEU A CA 1
ATOM 630 C C . LEU A 1 76 ? 8.361 6.331 -17.230 1.00 83.56 76 LEU A C 1
ATOM 632 O O . LEU A 1 76 ? 7.311 6.633 -16.663 1.00 83.56 76 LEU A O 1
ATOM 636 N N . ALA A 1 77 ? 9.269 5.529 -16.672 1.00 80.81 77 ALA A N 1
ATOM 637 C CA . ALA A 1 77 ? 9.164 4.956 -15.336 1.00 80.81 77 ALA A CA 1
ATOM 638 C C . ALA A 1 77 ? 9.118 6.040 -14.253 1.00 80.81 77 ALA A C 1
ATOM 640 O O . ALA A 1 77 ? 8.302 5.958 -13.335 1.00 80.81 77 ALA A O 1
ATOM 641 N N . LEU A 1 78 ? 9.935 7.091 -14.390 1.00 82.62 78 LEU A N 1
ATOM 642 C CA . LEU A 1 78 ? 9.932 8.244 -13.489 1.00 82.62 78 LEU A CA 1
ATOM 643 C C . LEU A 1 78 ? 8.614 9.024 -13.579 1.00 82.62 78 LEU A C 1
ATOM 645 O O . LEU A 1 78 ? 8.053 9.395 -12.550 1.00 82.62 78 LEU A O 1
ATOM 649 N N . PHE A 1 79 ? 8.078 9.224 -14.786 1.00 88.44 79 PHE A N 1
ATOM 650 C CA . PHE A 1 79 ? 6.782 9.879 -14.984 1.00 88.44 79 PHE A CA 1
ATOM 651 C C . PHE A 1 79 ? 5.622 9.077 -14.371 1.00 88.44 79 PHE A C 1
ATOM 653 O O . PHE A 1 79 ? 4.829 9.624 -13.604 1.00 88.44 79 PHE A O 1
ATOM 660 N N . LEU A 1 80 ? 5.545 7.770 -14.649 1.00 86.12 80 LEU A N 1
ATOM 661 C CA . LEU A 1 80 ? 4.521 6.883 -14.083 1.00 86.12 80 LEU A CA 1
ATOM 662 C C . LEU A 1 80 ? 4.651 6.762 -12.560 1.00 86.12 80 LEU A C 1
ATOM 664 O O . LEU A 1 80 ? 3.650 6.851 -11.849 1.00 86.12 80 LEU A O 1
ATOM 668 N N . GLY A 1 81 ? 5.878 6.629 -12.051 1.00 81.38 81 GLY A N 1
ATOM 669 C CA . GLY A 1 81 ? 6.165 6.637 -10.618 1.00 81.38 81 GLY A CA 1
ATOM 670 C C . GLY A 1 81 ? 5.735 7.943 -9.951 1.00 81.38 81 GLY A C 1
ATOM 671 O O . GLY A 1 81 ? 5.142 7.911 -8.876 1.00 81.38 81 GLY A O 1
ATOM 672 N N . GLY A 1 82 ? 5.939 9.083 -10.616 1.00 85.94 82 GLY A N 1
ATOM 673 C CA . GLY A 1 82 ? 5.459 10.387 -10.163 1.00 85.94 82 GLY A CA 1
ATOM 674 C C . GLY A 1 82 ? 3.935 10.454 -10.046 1.00 85.94 82 GLY A C 1
ATOM 675 O O . GLY A 1 82 ? 3.426 10.905 -9.024 1.00 85.94 82 GLY A O 1
ATOM 676 N N . ILE A 1 83 ? 3.195 9.949 -11.041 1.00 88.00 83 ILE A N 1
ATOM 677 C CA . ILE A 1 83 ? 1.721 9.892 -10.993 1.00 88.00 83 ILE A CA 1
ATOM 678 C C . ILE A 1 83 ? 1.245 9.027 -9.821 1.00 88.00 83 ILE A C 1
ATOM 680 O O . ILE A 1 83 ? 0.366 9.447 -9.065 1.00 88.00 83 ILE A O 1
ATOM 684 N N . ILE A 1 84 ? 1.835 7.841 -9.646 1.00 83.44 84 ILE A N 1
ATOM 685 C CA . ILE A 1 84 ? 1.498 6.933 -8.540 1.00 83.44 84 ILE A CA 1
ATOM 686 C C . ILE A 1 84 ? 1.822 7.601 -7.196 1.00 83.44 84 ILE A C 1
ATOM 688 O O . ILE A 1 84 ? 0.989 7.591 -6.292 1.00 83.44 84 ILE A O 1
ATOM 692 N N . GLY A 1 85 ? 2.986 8.241 -7.073 1.00 82.12 85 GLY A N 1
ATOM 693 C CA . GLY A 1 85 ? 3.403 8.954 -5.865 1.00 82.12 85 GLY A CA 1
ATOM 694 C C . GLY A 1 85 ? 2.485 10.124 -5.510 1.00 82.12 85 GLY A C 1
ATOM 695 O O . GLY A 1 85 ? 2.093 10.269 -4.354 1.00 82.12 85 GLY A O 1
ATOM 696 N N . ILE A 1 86 ? 2.072 10.919 -6.502 1.00 84.94 86 ILE A N 1
ATOM 697 C CA . ILE A 1 86 ? 1.098 12.001 -6.306 1.00 84.94 86 ILE A CA 1
ATOM 698 C C . ILE A 1 86 ? -0.250 11.429 -5.867 1.00 84.94 86 ILE A C 1
ATOM 700 O O . ILE A 1 86 ? -0.857 11.971 -4.951 1.00 84.94 86 ILE A O 1
ATOM 704 N N . TRP A 1 87 ? -0.715 10.327 -6.460 1.00 85.06 87 TRP A N 1
ATOM 705 C CA . TRP A 1 87 ? -1.962 9.685 -6.039 1.00 85.06 87 TRP A CA 1
ATOM 706 C C . TRP A 1 87 ? -1.909 9.223 -4.574 1.00 85.06 87 TRP A C 1
ATOM 708 O O . TRP A 1 87 ? -2.840 9.486 -3.813 1.00 85.06 87 TRP A O 1
ATOM 718 N N . ILE A 1 88 ? -0.798 8.610 -4.156 1.00 76.31 88 ILE A N 1
ATOM 719 C CA . ILE A 1 88 ? -0.557 8.217 -2.758 1.00 76.31 88 ILE A CA 1
ATOM 720 C C . ILE A 1 88 ? -0.578 9.444 -1.842 1.00 76.31 88 ILE A C 1
ATOM 722 O O . ILE A 1 88 ? -1.178 9.410 -0.769 1.00 76.31 88 ILE A O 1
ATOM 726 N N . PHE A 1 89 ? 0.054 10.537 -2.270 1.00 76.31 89 PHE A N 1
ATOM 727 C CA . PHE A 1 89 ? 0.094 11.776 -1.503 1.00 76.31 89 PHE A CA 1
ATOM 728 C C . PHE A 1 89 ? -1.267 12.479 -1.450 1.00 76.31 89 PHE A C 1
ATOM 730 O O . PHE A 1 89 ? -1.582 13.110 -0.452 1.00 76.31 89 PHE A O 1
ATOM 737 N N . LEU A 1 90 ? -2.104 12.362 -2.479 1.00 78.06 90 LEU A N 1
ATOM 738 C CA . LEU A 1 90 ? -3.465 12.910 -2.485 1.00 78.06 90 LEU A CA 1
ATOM 739 C C . LEU A 1 90 ? -4.441 12.084 -1.641 1.00 78.06 90 LEU A C 1
ATOM 741 O O . LEU A 1 90 ? -5.441 12.614 -1.171 1.00 78.06 90 LEU A O 1
ATOM 745 N N . GLN A 1 91 ? -4.125 10.819 -1.369 1.00 70.81 91 GLN A N 1
ATOM 746 C CA . GLN A 1 91 ? -4.820 9.971 -0.396 1.00 70.81 91 GLN A CA 1
ATOM 747 C C . GLN A 1 91 ? -4.585 10.413 1.071 1.00 70.81 91 GLN A C 1
ATOM 749 O O . GLN A 1 91 ? -4.8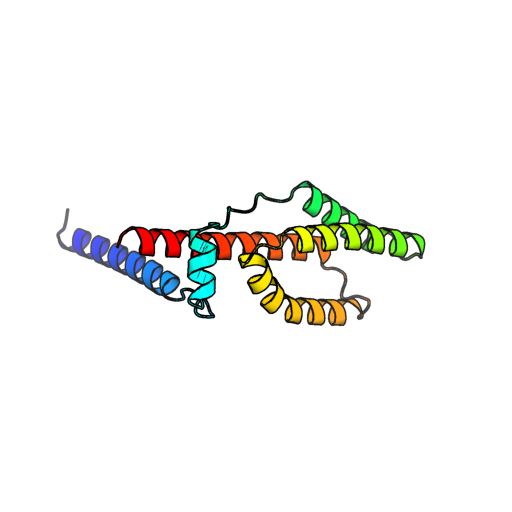19 9.632 1.986 1.00 70.81 91 GLN A O 1
ATOM 754 N N . THR A 1 92 ? -4.144 11.655 1.324 1.00 58.62 92 THR A N 1
ATOM 755 C CA . THR A 1 92 ? -3.743 12.236 2.625 1.00 58.62 92 THR A CA 1
ATOM 756 C C . THR A 1 92 ? -4.895 12.435 3.622 1.00 58.62 92 THR A C 1
ATOM 758 O O . THR A 1 92 ? -5.135 13.524 4.133 1.00 58.62 92 THR A O 1
ATOM 761 N N . GLY A 1 93 ? -5.580 11.354 3.984 1.00 67.75 93 GLY A N 1
ATOM 762 C CA . GLY A 1 93 ? -6.354 11.286 5.220 1.00 67.75 93 GLY A CA 1
ATOM 763 C C . GLY A 1 93 ? -5.462 11.042 6.443 1.00 67.75 93 GLY A C 1
ATOM 764 O O . GLY A 1 93 ? -4.314 10.601 6.324 1.00 67.75 93 GLY A O 1
ATOM 765 N N . PHE A 1 94 ? -6.018 11.266 7.635 1.00 67.44 94 PHE A N 1
ATOM 766 C CA . PHE A 1 94 ? -5.413 10.908 8.926 1.00 67.44 94 PHE A CA 1
ATOM 767 C C . PHE A 1 94 ? -4.886 9.456 8.940 1.00 67.44 94 PHE A C 1
ATOM 769 O O . PHE A 1 94 ? -3.733 9.189 9.288 1.00 67.44 94 PHE A O 1
ATOM 776 N N . VAL A 1 95 ? -5.693 8.531 8.412 1.00 67.50 95 VAL A N 1
ATOM 777 C CA . VAL A 1 95 ? -5.361 7.107 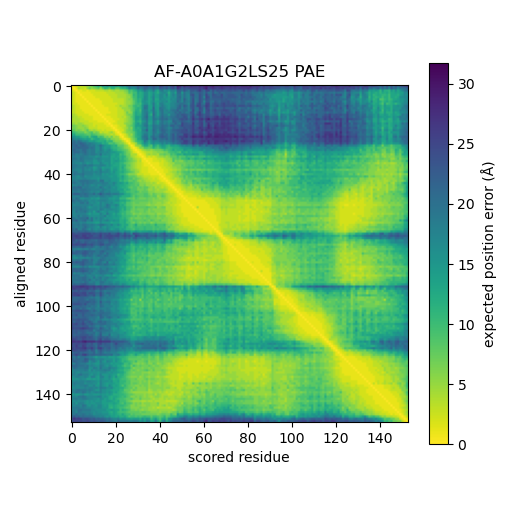8.248 1.00 67.50 95 VAL A CA 1
ATOM 778 C C . VAL A 1 95 ? -4.094 6.908 7.413 1.00 67.50 95 VAL A C 1
ATOM 780 O O . VAL A 1 95 ? -3.220 6.112 7.759 1.00 67.50 95 VAL A O 1
ATOM 783 N N . MET A 1 96 ? -3.953 7.679 6.334 1.00 70.81 96 MET A N 1
ATOM 784 C CA . MET A 1 96 ? -2.829 7.550 5.419 1.00 70.81 96 MET A CA 1
ATOM 785 C C . MET A 1 96 ? -1.537 8.096 6.020 1.00 70.81 96 MET A C 1
ATOM 787 O O . MET A 1 96 ? -0.489 7.506 5.795 1.00 70.81 96 MET A O 1
ATOM 791 N N . LYS A 1 97 ? -1.585 9.144 6.856 1.00 73.38 97 LYS A N 1
ATOM 792 C CA . LYS A 1 97 ? -0.400 9.632 7.591 1.00 73.38 97 LYS A CA 1
ATOM 793 C C . LYS A 1 97 ? 0.177 8.554 8.515 1.00 73.38 97 LYS A C 1
ATOM 795 O O . LYS A 1 97 ? 1.396 8.375 8.561 1.00 73.38 97 LYS A O 1
ATOM 800 N N . ARG A 1 98 ? -0.689 7.809 9.211 1.00 73.19 98 ARG A N 1
ATOM 801 C CA . ARG A 1 98 ? -0.286 6.697 10.092 1.00 73.19 98 ARG A CA 1
ATOM 802 C C . ARG A 1 98 ? 0.310 5.539 9.290 1.00 73.19 98 ARG A C 1
ATOM 804 O O . ARG A 1 98 ? 1.372 5.024 9.631 1.00 73.19 98 ARG A O 1
ATOM 811 N N . ILE A 1 99 ? -0.321 5.194 8.168 1.00 72.12 99 ILE A N 1
ATOM 812 C CA . ILE A 1 99 ? 0.169 4.166 7.241 1.00 72.12 99 ILE A CA 1
ATOM 813 C C . ILE A 1 99 ? 1.514 4.565 6.623 1.00 72.12 99 ILE A C 1
ATOM 815 O O . ILE A 1 99 ? 2.422 3.739 6.570 1.00 72.12 99 ILE A O 1
ATOM 819 N N . LEU A 1 100 ? 1.684 5.823 6.207 1.00 71.06 100 LEU A N 1
ATOM 820 C CA . LEU A 1 100 ? 2.916 6.308 5.583 1.00 71.06 100 LEU A CA 1
ATOM 821 C C . LEU A 1 100 ? 4.094 6.274 6.556 1.00 71.06 100 LEU A C 1
ATOM 823 O O . LEU A 1 100 ? 5.175 5.851 6.160 1.00 71.06 100 LEU A O 1
ATOM 827 N N . LYS A 1 101 ? 3.888 6.642 7.832 1.00 73.62 101 LYS A N 1
ATOM 828 C CA . LYS A 1 101 ? 4.918 6.493 8.876 1.00 73.62 101 LYS A CA 1
ATOM 829 C C . LYS A 1 101 ? 5.410 5.046 8.981 1.00 73.62 101 LYS A C 1
ATOM 831 O O . LYS A 1 101 ? 6.612 4.820 9.085 1.00 73.62 101 LYS A O 1
ATOM 836 N N . ARG A 1 102 ? 4.499 4.071 8.899 1.00 71.38 102 ARG A N 1
ATOM 837 C CA . ARG A 1 102 ? 4.830 2.636 8.964 1.00 71.38 102 ARG A CA 1
ATOM 838 C C . ARG A 1 102 ? 5.451 2.111 7.674 1.00 71.38 102 ARG A C 1
ATOM 840 O O . ARG A 1 102 ? 6.332 1.261 7.729 1.00 71.38 102 ARG A O 1
ATOM 847 N N . LEU A 1 103 ? 5.014 2.622 6.524 1.00 71.62 103 LEU A N 1
ATOM 848 C CA . LEU A 1 103 ? 5.500 2.217 5.204 1.00 71.62 103 LEU A CA 1
ATOM 849 C C . LEU A 1 103 ? 6.812 2.882 4.802 1.00 71.62 103 LEU A C 1
ATOM 851 O O . LEU A 1 103 ? 7.458 2.384 3.887 1.00 71.62 103 LEU A O 1
ATOM 855 N N . ILE A 1 104 ? 7.251 3.944 5.480 1.00 74.81 104 ILE A N 1
ATOM 856 C CA . ILE A 1 104 ? 8.487 4.641 5.114 1.00 74.81 104 ILE A CA 1
ATOM 857 C C . ILE A 1 104 ? 9.714 3.739 5.263 1.00 74.81 104 ILE A C 1
ATOM 859 O O . ILE A 1 104 ? 10.578 3.731 4.393 1.00 74.81 104 ILE A O 1
ATOM 863 N N . LEU A 1 105 ? 9.770 2.927 6.322 1.00 73.62 105 LEU A N 1
ATOM 864 C CA . LEU A 1 105 ? 10.892 2.026 6.571 1.00 73.62 105 LEU A CA 1
ATOM 865 C C . LEU A 1 105 ? 10.923 0.855 5.561 1.00 73.62 105 LEU A C 1
ATOM 867 O O . LEU A 1 105 ? 11.972 0.649 4.950 1.00 73.62 105 LEU A O 1
ATOM 871 N N . PRO A 1 106 ? 9.801 0.152 5.283 1.00 72.69 106 PRO A N 1
ATOM 872 C CA . PRO A 1 106 ? 9.701 -0.783 4.164 1.00 72.69 106 PRO A CA 1
ATOM 873 C C . PRO A 1 106 ? 10.011 -0.154 2.806 1.00 72.69 106 PRO A C 1
ATOM 875 O O . PRO A 1 106 ? 10.661 -0.799 1.995 1.00 72.69 106 PRO A O 1
ATOM 878 N N . ALA A 1 107 ? 9.576 1.083 2.548 1.00 70.88 107 ALA A N 1
ATOM 879 C CA . ALA A 1 107 ? 9.821 1.769 1.280 1.00 70.88 107 ALA A CA 1
ATOM 880 C C . ALA A 1 107 ? 11.306 2.102 1.093 1.00 70.88 107 ALA A C 1
ATOM 882 O O . ALA A 1 107 ? 11.852 1.892 0.015 1.00 70.88 107 ALA A O 1
ATOM 883 N N . ILE A 1 108 ? 11.988 2.553 2.151 1.00 76.31 108 ILE A N 1
ATOM 884 C CA . ILE A 1 108 ? 13.443 2.750 2.137 1.00 76.31 108 ILE A CA 1
ATOM 885 C C . ILE A 1 108 ? 14.154 1.412 1.904 1.00 76.31 108 ILE A C 1
ATOM 887 O O . ILE A 1 108 ? 15.087 1.342 1.108 1.00 76.31 108 ILE A O 1
ATOM 891 N N . LEU A 1 109 ? 13.704 0.338 2.559 1.00 76.44 109 LEU A N 1
ATOM 892 C CA . LEU A 1 109 ? 14.283 -0.991 2.376 1.00 76.44 109 LEU A CA 1
ATOM 893 C C . LEU A 1 109 ? 14.070 -1.511 0.946 1.00 76.44 109 LEU A C 1
ATOM 895 O O . LEU A 1 109 ? 15.010 -2.015 0.339 1.00 76.44 109 LEU A O 1
ATOM 899 N N . ALA A 1 110 ? 12.867 -1.342 0.395 1.00 69.88 110 ALA A N 1
ATOM 900 C CA . ALA A 1 110 ? 12.534 -1.690 -0.982 1.00 69.88 110 ALA A CA 1
ATOM 901 C C . ALA A 1 110 ? 13.392 -0.899 -1.974 1.00 69.88 110 ALA A C 1
ATOM 903 O O . ALA A 1 110 ? 13.955 -1.493 -2.886 1.00 69.88 110 ALA A O 1
ATOM 904 N N . PHE A 1 111 ? 13.600 0.398 -1.736 1.00 69.81 111 PHE A N 1
ATOM 905 C CA . PHE A 1 111 ? 14.494 1.225 -2.543 1.00 69.81 111 PHE A CA 1
ATOM 906 C C . PHE A 1 111 ? 15.942 0.714 -2.512 1.00 69.81 111 PHE A C 1
ATOM 908 O O . PHE A 1 111 ? 16.580 0.602 -3.556 1.00 69.81 111 PHE A O 1
ATOM 915 N N . ILE A 1 112 ? 16.461 0.343 -1.335 1.00 76.75 112 ILE A N 1
ATOM 916 C CA . ILE A 1 112 ? 17.804 -0.248 -1.202 1.00 76.75 112 ILE A CA 1
ATOM 917 C C . ILE A 1 112 ? 17.894 -1.578 -1.964 1.00 76.75 112 ILE A C 1
ATOM 919 O O . ILE A 1 112 ? 18.891 -1.836 -2.636 1.00 76.75 112 ILE A O 1
ATOM 923 N N . VAL A 1 113 ? 16.854 -2.409 -1.885 1.00 71.38 113 VAL A N 1
ATOM 924 C CA . VAL A 1 113 ? 16.769 -3.679 -2.617 1.00 71.38 113 VAL A CA 1
ATOM 925 C C . VAL A 1 113 ? 16.702 -3.447 -4.130 1.00 71.38 113 VAL A C 1
ATOM 927 O O . VAL A 1 113 ? 17.376 -4.154 -4.874 1.00 71.38 113 VAL A O 1
ATOM 930 N N . ALA A 1 114 ? 15.969 -2.430 -4.583 1.00 64.56 114 ALA A N 1
ATOM 931 C CA . ALA A 1 114 ? 15.799 -2.095 -5.995 1.00 64.56 114 ALA A CA 1
ATOM 932 C C . ALA A 1 114 ? 17.090 -1.591 -6.665 1.00 64.56 114 ALA A C 1
ATOM 934 O O . ALA A 1 114 ? 17.268 -1.746 -7.876 1.00 64.56 114 ALA A O 1
ATOM 935 N N . VAL A 1 115 ? 18.020 -1.024 -5.882 1.00 70.06 115 VAL A N 1
ATOM 936 C CA . VAL A 1 115 ? 19.367 -0.643 -6.347 1.00 70.06 115 VAL A CA 1
ATOM 937 C C . VAL A 1 115 ? 20.205 -1.871 -6.709 1.00 70.06 115 VAL A C 1
ATOM 939 O O . VAL A 1 115 ? 21.145 -1.749 -7.494 1.00 70.06 115 VAL A O 1
ATOM 942 N N . ILE A 1 116 ? 19.879 -3.055 -6.180 1.00 72.81 116 ILE A N 1
ATOM 943 C CA . ILE A 1 116 ? 20.575 -4.294 -6.519 1.00 72.81 116 ILE A CA 1
ATOM 944 C C . ILE A 1 116 ? 20.011 -4.810 -7.853 1.00 72.81 116 ILE A C 1
ATOM 946 O O . ILE A 1 116 ? 18.895 -5.344 -7.886 1.00 72.81 116 ILE A O 1
ATOM 950 N N . PRO A 1 117 ? 20.760 -4.696 -8.969 1.00 59.12 117 PRO A N 1
ATOM 951 C CA . PRO A 1 117 ? 20.322 -5.281 -10.229 1.00 59.12 117 PRO A CA 1
ATOM 952 C C . PRO A 1 117 ? 20.104 -6.790 -10.027 1.00 59.12 117 PRO A C 1
ATOM 954 O O . PRO A 1 117 ? 20.818 -7.415 -9.246 1.00 59.12 117 PRO A O 1
ATOM 957 N N . TYR A 1 118 ? 19.121 -7.367 -10.722 1.00 63.25 118 TYR A N 1
ATOM 958 C CA . TYR A 1 118 ? 18.675 -8.774 -10.639 1.00 63.25 118 TYR A CA 1
ATOM 959 C C . TYR A 1 118 ? 17.698 -9.156 -9.509 1.00 63.25 118 TYR A C 1
ATOM 961 O O . TYR A 1 118 ? 17.081 -10.214 -9.627 1.00 63.25 118 TYR A O 1
ATOM 969 N N . LEU A 1 119 ? 17.461 -8.323 -8.483 1.00 63.66 119 LEU A N 1
ATOM 970 C CA . LEU A 1 119 ? 16.343 -8.550 -7.538 1.00 63.66 119 LEU A CA 1
ATOM 971 C C . LEU A 1 119 ? 14.988 -7.999 -8.039 1.00 63.66 119 LEU A C 1
ATOM 973 O O . LEU A 1 119 ? 13.943 -8.354 -7.497 1.00 63.66 119 LEU A O 1
ATOM 977 N N . ASN A 1 120 ? 14.987 -7.213 -9.121 1.00 63.09 120 ASN A N 1
ATOM 978 C CA . ASN A 1 120 ? 13.818 -6.518 -9.693 1.00 63.09 120 ASN A CA 1
ATOM 979 C C . ASN A 1 120 ? 12.835 -7.412 -10.481 1.00 63.09 120 ASN A C 1
ATOM 981 O O . ASN A 1 120 ? 12.157 -6.938 -11.385 1.00 63.09 120 ASN A O 1
ATOM 985 N N . PHE A 1 121 ? 12.743 -8.711 -10.179 1.00 70.56 121 PHE A N 1
ATOM 986 C CA . PHE A 1 121 ? 11.726 -9.574 -10.804 1.00 70.56 121 PHE A CA 1
ATOM 987 C C . PHE A 1 121 ? 10.324 -9.351 -10.212 1.00 70.56 121 PHE A C 1
ATOM 989 O O . PHE A 1 121 ? 9.315 -9.746 -10.794 1.00 70.56 121 PHE A O 1
ATOM 996 N N . VAL A 1 122 ? 10.248 -8.737 -9.031 1.00 77.44 122 VAL A N 1
ATOM 997 C CA . VAL A 1 122 ? 8.978 -8.474 -8.356 1.00 77.44 122 VAL A CA 1
ATOM 998 C C . VAL A 1 122 ? 8.355 -7.199 -8.936 1.00 77.44 122 VAL A C 1
ATOM 1000 O O . VAL A 1 122 ? 9.048 -6.185 -8.987 1.00 77.44 122 VAL A O 1
ATOM 1003 N N . PRO A 1 123 ? 7.064 -7.214 -9.332 1.00 84.06 123 PRO A N 1
ATOM 1004 C CA . PRO A 1 123 ? 6.344 -6.020 -9.773 1.00 84.06 123 PRO A CA 1
ATOM 1005 C C . PRO A 1 123 ? 6.116 -5.077 -8.582 1.00 84.06 123 PRO A C 1
ATOM 1007 O O . PRO A 1 123 ? 5.070 -5.100 -7.926 1.00 84.06 123 PRO A O 1
ATOM 1010 N N . GLU A 1 124 ? 7.154 -4.307 -8.257 1.00 83.69 124 GLU A N 1
ATOM 1011 C CA . GLU A 1 124 ? 7.245 -3.450 -7.075 1.00 83.69 124 GLU A CA 1
ATOM 1012 C C . GLU A 1 124 ? 6.092 -2.451 -7.038 1.00 83.69 124 GLU A C 1
ATOM 1014 O O . GLU A 1 124 ? 5.404 -2.338 -6.024 1.00 83.69 124 GLU A O 1
ATOM 1019 N N . SER A 1 125 ? 5.834 -1.766 -8.154 1.00 84.88 125 SER A N 1
ATOM 1020 C CA . SER A 1 125 ? 4.840 -0.692 -8.209 1.00 84.88 125 SER A CA 1
ATOM 1021 C C . SER A 1 125 ? 3.443 -1.250 -7.956 1.00 84.88 125 SER A C 1
ATOM 1023 O O . SER A 1 125 ? 2.670 -0.697 -7.171 1.00 84.88 125 SER A O 1
ATOM 1025 N N . SER A 1 126 ? 3.120 -2.374 -8.597 1.00 86.94 126 SER A N 1
ATOM 1026 C CA . SER A 1 126 ? 1.830 -3.048 -8.445 1.00 86.94 126 SER A CA 1
ATOM 1027 C C . SER A 1 126 ? 1.639 -3.577 -7.028 1.00 86.94 126 SER A C 1
ATOM 1029 O O . SER A 1 126 ? 0.583 -3.372 -6.425 1.00 86.94 126 SER A O 1
ATOM 1031 N N . ALA A 1 127 ? 2.669 -4.223 -6.471 1.00 86.44 127 ALA A N 1
ATOM 1032 C CA . ALA A 1 127 ? 2.651 -4.710 -5.098 1.00 86.44 127 ALA A CA 1
ATOM 1033 C C . ALA A 1 127 ? 2.455 -3.557 -4.105 1.00 86.44 127 ALA A C 1
ATOM 1035 O O . ALA A 1 127 ? 1.648 -3.667 -3.182 1.00 86.44 127 ALA A O 1
ATOM 1036 N N . PHE A 1 128 ? 3.121 -2.426 -4.328 1.00 83.31 128 PHE A N 1
ATOM 1037 C CA . PHE A 1 128 ? 3.031 -1.257 -3.464 1.00 83.31 128 PHE A CA 1
ATOM 1038 C C . PHE A 1 128 ? 1.629 -0.637 -3.459 1.00 83.31 128 PHE A C 1
ATOM 1040 O O . PHE A 1 128 ? 1.075 -0.377 -2.389 1.00 83.31 128 PHE A O 1
ATOM 1047 N N . VAL A 1 129 ? 1.004 -0.481 -4.633 1.00 84.94 129 VAL A N 1
ATOM 1048 C CA . VAL A 1 129 ? -0.386 0.003 -4.744 1.00 84.94 129 VAL A CA 1
ATOM 1049 C C . VAL A 1 129 ? -1.352 -0.923 -4.002 1.00 84.94 129 VAL A C 1
ATOM 1051 O O . VAL A 1 129 ? -2.237 -0.444 -3.288 1.00 84.94 129 VAL A O 1
ATOM 1054 N N . LEU A 1 130 ? -1.168 -2.243 -4.116 1.00 85.88 130 LEU A N 1
ATOM 1055 C CA . LEU A 1 130 ? -1.986 -3.217 -3.390 1.00 85.88 130 LEU A CA 1
ATOM 1056 C C . LEU A 1 130 ? -1.791 -3.104 -1.880 1.00 85.88 130 LEU A C 1
ATOM 1058 O O . LEU A 1 130 ? -2.777 -3.021 -1.151 1.00 85.88 130 LEU A O 1
ATOM 1062 N N . ILE A 1 131 ? -0.545 -3.074 -1.407 1.00 83.50 131 ILE A N 1
ATOM 1063 C CA . ILE A 1 131 ? -0.229 -2.972 0.022 1.00 83.50 131 ILE A CA 1
ATOM 1064 C C . ILE A 1 131 ? -0.849 -1.708 0.615 1.00 83.50 131 ILE A C 1
ATOM 1066 O O . ILE A 1 131 ? -1.498 -1.787 1.659 1.00 83.50 131 ILE A O 1
ATOM 1070 N N . ILE A 1 132 ? -0.708 -0.565 -0.058 1.00 82.25 132 ILE A N 1
ATOM 1071 C CA . ILE A 1 132 ? -1.303 0.702 0.378 1.00 82.25 132 ILE A CA 1
ATOM 1072 C C . ILE A 1 132 ? -2.823 0.595 0.444 1.00 82.25 132 ILE A C 1
ATOM 1074 O O . ILE A 1 132 ? -3.413 0.945 1.464 1.00 82.25 132 ILE A O 1
ATOM 1078 N N . HIS A 1 133 ? -3.461 0.076 -0.606 1.00 84.75 133 HIS A N 1
ATOM 1079 C CA . HIS A 1 133 ? -4.914 -0.044 -0.642 1.00 84.75 133 HIS A CA 1
ATOM 1080 C C . HIS A 1 133 ? -5.447 -0.976 0.458 1.00 84.75 133 HIS A C 1
ATOM 1082 O O . HIS A 1 133 ? -6.385 -0.622 1.173 1.00 84.75 133 HIS A O 1
ATOM 1088 N N . TYR A 1 134 ? -4.837 -2.152 0.631 1.00 84.38 134 TYR A N 1
ATOM 1089 C CA . TYR A 1 134 ? -5.242 -3.112 1.658 1.00 84.38 134 TYR A CA 1
ATOM 1090 C C . TYR A 1 134 ? -4.997 -2.584 3.072 1.00 84.38 134 TYR A C 1
ATOM 1092 O O . TYR A 1 134 ? -5.866 -2.732 3.932 1.00 84.38 134 TYR A O 1
ATOM 1100 N N . SER A 1 135 ? -3.854 -1.936 3.306 1.00 81.31 135 SER A N 1
ATOM 1101 C CA . SER A 1 135 ? -3.535 -1.323 4.600 1.00 81.31 135 SER A CA 1
ATOM 1102 C C . SER A 1 135 ? -4.509 -0.187 4.913 1.00 81.31 135 SER A C 1
ATOM 1104 O O . SER A 1 135 ? -5.088 -0.167 5.995 1.00 81.31 135 SER A O 1
ATOM 1106 N N . GLY A 1 136 ? -4.783 0.684 3.935 1.00 78.81 136 GLY A N 1
ATOM 1107 C CA . GLY A 1 136 ? -5.775 1.760 4.030 1.00 78.81 136 GLY A CA 1
ATOM 1108 C C . GLY A 1 136 ? -7.157 1.245 4.398 1.00 78.81 136 GLY A C 1
ATOM 1109 O O . GLY A 1 136 ? -7.765 1.708 5.360 1.00 78.81 136 GLY A O 1
ATOM 1110 N N . LYS A 1 137 ? -7.628 0.218 3.686 1.00 81.62 137 LYS A N 1
ATOM 1111 C CA . LYS A 1 137 ? -8.926 -0.406 3.949 1.00 81.62 137 LYS A CA 1
ATOM 1112 C C . LYS A 1 137 ? -8.994 -1.060 5.330 1.00 81.62 137 LYS A C 1
ATOM 1114 O O . LYS A 1 137 ? -10.026 -0.969 5.993 1.00 81.62 137 LYS A O 1
ATOM 1119 N N . ARG A 1 138 ? -7.922 -1.728 5.769 1.00 80.50 138 ARG A N 1
ATOM 1120 C CA . ARG A 1 138 ? -7.862 -2.376 7.089 1.00 80.50 138 ARG A CA 1
ATOM 1121 C C . ARG A 1 138 ? -7.932 -1.341 8.210 1.00 80.50 138 ARG A C 1
ATOM 1123 O O . ARG A 1 138 ? -8.731 -1.509 9.125 1.00 80.50 138 ARG A O 1
ATOM 1130 N N . GLU A 1 139 ? -7.141 -0.278 8.123 1.00 78.00 139 GLU A N 1
ATOM 1131 C CA . GLU A 1 139 ? -7.116 0.784 9.133 1.00 78.00 139 GLU A CA 1
ATOM 1132 C C . GLU A 1 139 ? -8.424 1.590 9.155 1.00 78.00 139 GLU A C 1
ATOM 1134 O O . GLU A 1 139 ? -8.987 1.801 10.228 1.00 78.00 139 GLU A O 1
ATOM 1139 N N . ALA A 1 140 ? -8.989 1.936 7.991 1.00 79.38 140 ALA A N 1
ATOM 1140 C CA . ALA A 1 140 ? -10.293 2.599 7.910 1.00 79.38 140 ALA A CA 1
ATOM 1141 C C . ALA A 1 140 ? -11.395 1.774 8.598 1.00 79.38 140 ALA A C 1
ATOM 1143 O O . ALA A 1 140 ? -12.152 2.302 9.410 1.00 79.38 140 ALA A O 1
ATOM 1144 N N . LYS A 1 141 ? -11.434 0.454 8.361 1.00 80.69 141 LYS A N 1
ATOM 1145 C CA . LYS A 1 141 ? -12.384 -0.451 9.029 1.00 80.69 141 LYS A CA 1
ATOM 1146 C C . LYS A 1 141 ? -12.191 -0.520 10.541 1.00 80.69 141 LYS A C 1
ATOM 1148 O O . LYS A 1 141 ? -13.182 -0.528 11.270 1.00 80.69 141 LYS A O 1
ATOM 1153 N N . LYS A 1 142 ? -10.940 -0.576 11.018 1.00 79.88 142 LYS A N 1
ATOM 1154 C CA . LYS A 1 142 ? -10.639 -0.558 12.460 1.00 79.88 142 LYS A CA 1
ATOM 1155 C C . LYS A 1 142 ? -11.183 0.717 13.101 1.00 79.88 142 LYS A C 1
ATOM 1157 O O . LYS A 1 142 ? -11.910 0.634 14.086 1.00 79.88 142 LYS A O 1
ATOM 1162 N N . ILE A 1 143 ? -10.892 1.872 12.506 1.00 78.62 143 ILE A N 1
ATOM 1163 C CA . ILE A 1 143 ? -11.321 3.176 13.020 1.00 78.62 143 ILE A CA 1
ATOM 1164 C C . ILE A 1 143 ? -12.844 3.307 13.002 1.00 78.62 143 ILE A C 1
ATOM 1166 O O . ILE A 1 143 ? -13.438 3.693 14.003 1.00 78.62 143 ILE A O 1
ATOM 1170 N N . LEU A 1 144 ? -13.497 2.918 11.907 1.00 81.25 144 LEU A N 1
ATOM 1171 C CA . LEU A 1 144 ? -14.953 2.996 11.783 1.00 81.25 144 LEU A CA 1
ATOM 1172 C C . LEU A 1 144 ? -15.662 2.105 12.818 1.00 81.25 144 LEU A C 1
ATOM 1174 O O . LEU A 1 144 ? -16.695 2.479 13.376 1.00 81.25 144 LEU A O 1
ATOM 1178 N N . LYS A 1 145 ? -15.070 0.951 13.147 1.00 81.44 145 LYS A N 1
ATOM 1179 C CA . LYS A 1 145 ? -15.560 0.075 14.216 1.00 81.44 145 LYS A CA 1
ATOM 1180 C C . LYS A 1 145 ? -15.344 0.669 15.615 1.00 81.44 145 LYS A C 1
ATOM 1182 O O . LYS A 1 145 ? -16.233 0.540 16.456 1.00 81.44 145 LYS A O 1
ATOM 1187 N N . LEU A 1 146 ? -14.214 1.341 15.856 1.00 78.81 146 LEU A N 1
ATOM 1188 C CA . LEU A 1 146 ? -13.961 2.071 17.105 1.00 78.81 146 LEU A CA 1
ATOM 1189 C C . LEU A 1 146 ? -14.953 3.225 17.293 1.00 78.81 146 LEU A C 1
ATOM 1191 O O . LEU A 1 146 ? -15.552 3.334 18.359 1.00 78.81 146 LEU A O 1
ATOM 1195 N N . LEU A 1 147 ? -15.194 4.025 16.250 1.00 79.25 147 LEU A N 1
ATOM 1196 C CA . LEU A 1 147 ? -16.169 5.120 16.283 1.00 79.25 147 LEU A CA 1
ATOM 1197 C C . LEU A 1 147 ? -17.576 4.610 16.609 1.00 79.25 147 LEU A C 1
ATOM 1199 O O . LEU A 1 147 ? -18.210 5.117 17.530 1.00 79.25 147 LEU A O 1
ATOM 1203 N N . LYS A 1 148 ? -18.018 3.533 15.946 1.00 79.75 148 LYS A N 1
ATOM 1204 C CA . LYS A 1 148 ? -19.314 2.900 16.233 1.00 79.75 148 LYS A CA 1
ATOM 1205 C C . LYS A 1 148 ? -19.423 2.410 17.680 1.00 79.75 148 LYS A C 1
ATOM 1207 O O . LYS A 1 148 ? -20.502 2.453 18.257 1.00 79.75 148 LYS A O 1
ATOM 1212 N N . LYS A 1 149 ? -18.329 1.927 18.275 1.00 77.12 149 LYS A N 1
ATOM 1213 C CA . LYS A 1 149 ? -18.310 1.503 19.683 1.00 77.12 149 LYS A CA 1
ATOM 1214 C C . LYS A 1 149 ? -18.448 2.691 20.638 1.00 77.12 149 LYS A C 1
ATOM 1216 O O . LYS A 1 149 ? -19.113 2.549 21.656 1.00 77.12 149 LYS A O 1
ATOM 1221 N N . ILE A 1 150 ? -17.833 3.828 20.313 1.00 77.25 150 ILE A N 1
ATOM 1222 C CA . ILE A 1 150 ? -17.881 5.052 21.127 1.00 77.25 150 ILE A CA 1
ATOM 1223 C C . ILE A 1 150 ? -19.261 5.721 21.046 1.00 77.25 150 ILE A C 1
ATOM 1225 O O . ILE A 1 150 ? -19.723 6.248 22.045 1.00 77.25 150 ILE A O 1
ATOM 1229 N N . GLU A 1 151 ? -19.929 5.682 19.891 1.00 70.62 151 GLU A N 1
ATOM 1230 C CA . GLU A 1 151 ? -21.255 6.295 19.690 1.00 70.62 151 GLU A CA 1
ATOM 1231 C C . GLU A 1 151 ? -22.412 5.502 20.336 1.00 70.62 151 GLU A C 1
ATOM 1233 O O . GLU A 1 151 ? -23.494 6.036 20.552 1.00 70.62 151 GLU A O 1
ATOM 1238 N N . VAL A 1 152 ? -22.198 4.220 20.656 1.00 55.62 152 VAL A N 1
ATOM 1239 C CA . VAL A 1 152 ? -23.188 3.357 21.335 1.00 55.62 152 VAL A CA 1
ATOM 1240 C C . VAL A 1 152 ? -23.172 3.534 22.868 1.00 55.62 152 VAL A C 1
ATOM 1242 O O . VAL A 1 152 ? -24.009 2.950 23.558 1.00 55.62 152 VAL A O 1
ATOM 1245 N N . VAL A 1 153 ? -22.253 4.344 23.406 1.00 44.62 153 VAL A N 1
ATOM 1246 C CA . VAL A 1 153 ? -22.140 4.689 24.838 1.00 44.62 153 VAL A CA 1
ATOM 1247 C C . VAL A 1 153 ? -22.715 6.076 25.088 1.00 44.62 153 VAL A C 1
ATOM 1249 O O . VAL A 1 153 ? -23.498 6.202 26.056 1.00 44.62 153 VAL A O 1
#

Solvent-accessible surface area (backbone atoms only — not comparable to full-atom values): 8790 Å² total; per-residue (Å²): 133,61,74,68,57,59,53,50,53,54,51,52,50,50,49,50,51,49,48,53,49,57,66,50,68,67,68,57,102,59,81,82,53,74,72,54,52,55,52,39,70,77,54,64,68,70,76,71,74,84,58,63,68,59,43,52,49,21,46,51,37,42,51,41,61,70,75,31,93,44,73,68,33,52,54,50,43,50,51,50,50,48,54,53,50,52,52,61,58,70,55,66,45,77,68,40,55,58,48,46,67,64,43,47,60,57,48,53,49,48,51,60,47,60,70,39,82,88,65,69,82,59,53,58,52,35,52,48,53,47,52,51,52,52,51,50,39,52,52,29,53,52,51,52,52,52,50,55,58,60,72,76,107

pLDDT: mean 77.67, std 10.0, range [44.62, 94.5]